Protein AF-A0A1F5QTK7-F1 (afdb_monomer)

Mean predicted aligned error: 5.8 Å

Nearest PDB structures (foldseek):
  9d93-assembly1_Mc  TM=9.012E-01  e=1.729E-07  Mycobacterium phage Bxb1
  9d93-assembly1_Md  TM=8.888E-01  e=2.805E-07  Mycobacterium phage Bxb1
  9d93-assembly1_Me  TM=5.204E-01  e=9.073E-08  Mycobacterium phage Bxb1
  8giu-assembly1_1  TM=5.096E-01  e=1.093E-04  Mycobacterium phage Patience
  9d94-assembly1_Jb  TM=7.382E-01  e=1.054E-02  Mycobacterium phage Bxb1

Structure (mmCIF, N/CA/C/O backbone):
data_AF-A0A1F5QTK7-F1
#
_entry.id   AF-A0A1F5QTK7-F1
#
loop_
_atom_site.group_PDB
_atom_site.id
_atom_site.type_symbol
_atom_site.label_atom_id
_atom_site.label_alt_id
_atom_site.label_comp_id
_atom_site.label_asym_id
_atom_site.label_entity_id
_atom_site.label_seq_id
_atom_site.pdbx_PDB_ins_code
_atom_site.Cartn_x
_atom_site.Cartn_y
_atom_site.Cartn_z
_atom_site.occupancy
_atom_site.B_iso_or_equiv
_atom_site.auth_seq_id
_atom_site.auth_comp_id
_atom_site.auth_asym_id
_atom_site.auth_atom_id
_atom_site.pdbx_PDB_model_num
ATOM 1 N N . MET A 1 1 ? 9.005 -23.765 -19.801 1.00 34.94 1 MET A N 1
ATOM 2 C CA . MET A 1 1 ? 10.044 -23.108 -20.624 1.00 34.94 1 MET A CA 1
ATOM 3 C C . MET A 1 1 ? 9.966 -21.622 -20.309 1.00 34.94 1 MET A C 1
ATOM 5 O O . MET A 1 1 ? 8.859 -21.104 -20.430 1.00 34.94 1 MET A O 1
ATOM 9 N N . PRO A 1 2 ? 11.016 -20.960 -19.795 1.00 43.44 2 PRO A N 1
ATOM 10 C CA . PRO A 1 2 ? 10.921 -19.533 -19.511 1.00 43.44 2 PRO A CA 1
ATOM 11 C C . PRO A 1 2 ? 10.857 -18.780 -20.845 1.00 43.44 2 PRO A C 1
ATOM 13 O O . PRO A 1 2 ? 11.604 -19.086 -21.771 1.00 43.44 2 PRO A O 1
ATOM 16 N N . GLN A 1 3 ? 9.883 -17.880 -20.974 1.00 43.88 3 GLN A N 1
ATOM 17 C CA . GLN A 1 3 ? 9.658 -17.093 -22.184 1.00 43.88 3 GLN A CA 1
ATOM 18 C C . GLN A 1 3 ? 10.834 -16.126 -22.368 1.00 43.88 3 GLN A C 1
ATOM 20 O O . GLN A 1 3 ? 11.061 -15.251 -21.536 1.00 43.88 3 GLN A O 1
ATOM 25 N N . ASN A 1 4 ? 11.596 -16.324 -23.442 1.00 43.09 4 ASN A N 1
ATOM 26 C CA . ASN A 1 4 ? 12.719 -15.483 -23.839 1.00 43.09 4 ASN A CA 1
ATOM 27 C C . ASN A 1 4 ? 12.198 -14.112 -24.310 1.00 43.09 4 ASN A C 1
ATOM 29 O O . ASN A 1 4 ? 11.747 -13.981 -25.444 1.00 43.09 4 ASN A O 1
ATOM 33 N N . TYR A 1 5 ? 12.272 -13.086 -23.462 1.00 50.09 5 TYR A N 1
ATOM 34 C CA . TYR A 1 5 ? 12.031 -11.686 -23.843 1.00 50.09 5 TY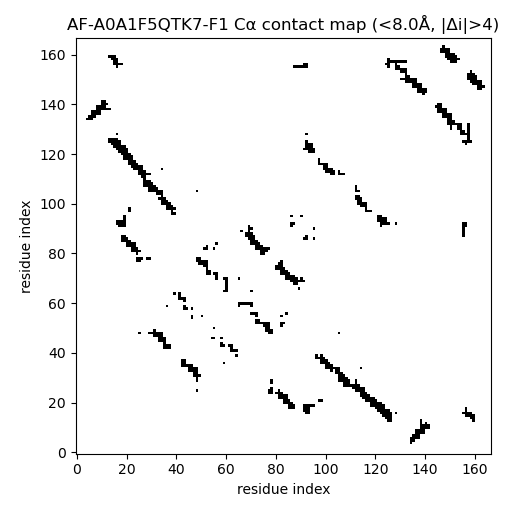R A CA 1
ATOM 35 C C . TYR A 1 5 ? 13.332 -11.053 -24.353 1.00 50.09 5 TYR A C 1
ATOM 37 O O . TYR A 1 5 ? 13.876 -10.149 -23.728 1.00 50.09 5 TYR A O 1
ATOM 45 N N . SER A 1 6 ? 13.884 -11.575 -25.452 1.00 50.19 6 SER A N 1
ATOM 46 C CA . SER A 1 6 ? 15.267 -11.291 -25.869 1.00 50.19 6 SER A CA 1
ATOM 47 C C . SER A 1 6 ? 15.563 -9.838 -26.262 1.00 50.19 6 SER A C 1
ATOM 49 O O . SER A 1 6 ? 16.733 -9.511 -26.396 1.00 50.19 6 SER A O 1
ATOM 51 N N . GLN A 1 7 ? 14.559 -8.969 -26.427 1.00 59.00 7 GLN A N 1
ATOM 52 C CA . GLN A 1 7 ? 14.752 -7.515 -26.470 1.00 59.00 7 GLN A CA 1
ATOM 53 C C . GLN A 1 7 ? 13.393 -6.810 -26.424 1.00 59.00 7 GLN A C 1
ATOM 55 O O . GLN A 1 7 ? 12.576 -6.970 -27.332 1.00 59.00 7 GLN A O 1
ATOM 60 N N . LEU A 1 8 ? 13.128 -6.030 -25.380 1.00 65.81 8 LEU A N 1
ATOM 61 C CA . LEU A 1 8 ? 12.016 -5.075 -25.392 1.00 65.81 8 LEU A CA 1
ATOM 62 C C . LEU A 1 8 ? 12.492 -3.810 -26.130 1.00 65.81 8 LEU A C 1
ATOM 64 O O . LEU A 1 8 ? 13.674 -3.481 -26.044 1.00 65.81 8 LEU A O 1
ATOM 68 N N . VAL A 1 9 ? 11.619 -3.125 -26.879 1.00 73.75 9 VAL A N 1
ATOM 69 C CA . VAL A 1 9 ? 11.970 -1.866 -27.570 1.00 73.75 9 VAL A CA 1
ATOM 70 C C . VAL A 1 9 ? 10.989 -0.765 -27.207 1.00 73.75 9 VAL A C 1
ATOM 72 O O . VAL A 1 9 ? 9.808 -0.879 -27.538 1.00 73.75 9 VAL A O 1
ATOM 75 N N . PHE A 1 10 ? 11.492 0.296 -26.579 1.00 81.69 10 PHE A N 1
ATOM 76 C CA . PHE A 1 10 ? 10.719 1.456 -26.129 1.00 81.69 10 PHE A CA 1
ATOM 77 C C . PHE A 1 10 ? 11.210 2.731 -26.799 1.00 81.69 10 PHE A C 1
ATOM 79 O O . PHE A 1 10 ? 12.385 2.841 -27.139 1.00 81.69 10 PHE A O 1
ATOM 86 N N . ASP A 1 11 ? 10.304 3.679 -26.996 1.00 83.31 11 ASP A N 1
ATOM 87 C CA . ASP A 1 11 ? 10.635 5.011 -27.492 1.00 83.31 11 ASP A CA 1
ATOM 88 C C . ASP A 1 11 ? 10.630 5.975 -26.295 1.00 83.31 11 ASP A C 1
ATOM 90 O O . ASP A 1 11 ? 9.577 6.218 -25.700 1.00 83.31 11 ASP A O 1
ATOM 94 N N . GLY A 1 12 ? 11.814 6.446 -25.891 1.00 85.69 12 GLY A N 1
ATOM 95 C CA . GLY A 1 12 ? 12.032 7.309 -24.724 1.00 85.69 12 GLY A CA 1
ATOM 96 C C . GLY A 1 12 ? 12.726 6.648 -23.524 1.00 85.69 12 GLY A C 1
ATOM 97 O O . GLY A 1 12 ? 13.129 5.490 -23.563 1.00 85.69 12 GLY A O 1
ATOM 98 N N . VAL A 1 13 ? 12.861 7.403 -22.426 1.00 87.81 13 VAL A N 1
ATOM 99 C CA . VAL A 1 13 ? 13.462 6.920 -21.168 1.00 87.81 13 VAL A CA 1
ATOM 100 C C . VAL A 1 13 ? 12.435 6.083 -20.397 1.00 87.81 13 VAL A C 1
ATOM 102 O O . VAL A 1 13 ? 11.320 6.564 -20.163 1.00 87.81 13 VAL A O 1
ATOM 105 N N . PRO A 1 14 ? 12.757 4.843 -19.993 1.00 92.19 14 PRO A N 1
ATOM 106 C CA . PRO A 1 14 ? 11.812 4.005 -19.276 1.00 92.19 14 PRO A CA 1
ATOM 107 C C . PRO A 1 14 ? 11.495 4.545 -17.877 1.00 92.19 14 PRO A C 1
ATOM 109 O O . PRO A 1 14 ? 12.335 5.116 -17.188 1.00 92.19 14 PRO A O 1
ATOM 112 N N . VAL A 1 15 ? 10.258 4.322 -17.440 1.00 94.81 15 VAL A N 1
ATOM 113 C CA . VAL A 1 15 ? 9.763 4.736 -16.126 1.00 94.81 15 VAL A CA 1
ATOM 114 C C . VAL A 1 15 ? 9.901 3.580 -15.141 1.00 94.81 15 VAL A C 1
ATOM 116 O O . VAL A 1 15 ? 9.497 2.452 -15.437 1.00 94.81 15 VAL A O 1
ATOM 119 N N . ASN A 1 16 ? 10.419 3.870 -13.949 1.00 96.31 16 ASN A N 1
ATOM 120 C CA . ASN A 1 16 ? 10.488 2.908 -12.852 1.00 96.31 16 ASN A CA 1
ATOM 121 C C . ASN A 1 16 ? 9.111 2.690 -12.222 1.00 96.31 16 ASN A C 1
ATOM 123 O O . ASN A 1 16 ? 8.332 3.626 -12.040 1.00 96.31 16 ASN A O 1
ATOM 127 N N . GLY A 1 17 ? 8.815 1.443 -11.868 1.00 97.25 17 GLY A N 1
ATOM 128 C CA . GLY A 1 17 ? 7.614 1.112 -11.120 1.00 97.25 17 GLY A CA 1
ATOM 129 C C . GLY A 1 17 ? 7.755 1.476 -9.646 1.00 97.25 17 GLY A C 1
ATOM 130 O O . GLY A 1 17 ? 8.796 1.236 -9.038 1.00 97.25 17 GLY A O 1
ATOM 131 N N . VAL A 1 18 ? 6.683 2.002 -9.061 1.00 98.06 18 VAL A N 1
ATOM 132 C CA . VAL A 1 18 ? 6.622 2.387 -7.644 1.00 98.06 18 VAL A CA 1
ATOM 133 C C . VAL A 1 18 ? 5.418 1.706 -7.010 1.00 98.06 18 VAL A C 1
ATOM 135 O O . VAL A 1 18 ? 4.314 1.781 -7.548 1.00 98.06 18 VAL A O 1
ATOM 138 N N . ASN A 1 19 ? 5.630 1.015 -5.891 1.00 98.31 19 ASN A N 1
ATOM 139 C CA . ASN A 1 19 ? 4.536 0.443 -5.109 1.00 98.31 19 ASN A CA 1
ATOM 140 C C . ASN A 1 19 ? 3.706 1.551 -4.470 1.00 98.31 19 ASN A C 1
ATOM 142 O O . ASN A 1 19 ? 4.257 2.531 -3.970 1.00 98.31 19 ASN A O 1
ATOM 146 N N . GLU A 1 20 ? 2.390 1.368 -4.467 1.00 98.75 20 GLU A N 1
ATOM 147 C CA . GLU A 1 20 ? 1.513 2.287 -3.758 1.00 98.75 20 GLU A CA 1
ATOM 148 C C . GLU A 1 20 ? 1.635 2.087 -2.247 1.00 98.75 20 GLU A C 1
ATOM 150 O O . GLU A 1 20 ? 1.707 0.951 -1.771 1.00 98.75 20 GLU A O 1
ATOM 155 N N . VAL A 1 21 ? 1.613 3.189 -1.499 1.00 98.81 21 VAL A N 1
ATOM 156 C CA . VAL A 1 21 ? 1.506 3.179 -0.040 1.00 98.81 21 VAL A CA 1
ATOM 157 C C . VAL A 1 21 ? 0.278 3.977 0.373 1.00 98.81 21 VAL A C 1
ATOM 159 O O . VAL A 1 21 ? 0.149 5.158 0.035 1.00 98.81 21 VAL A O 1
ATOM 162 N N . GLN A 1 22 ? -0.602 3.334 1.136 1.00 98.88 22 GLN A N 1
ATOM 163 C CA . GLN A 1 22 ? -1.738 3.968 1.793 1.00 98.88 22 GLN A CA 1
ATOM 164 C C . GLN A 1 22 ? -1.563 3.888 3.310 1.00 98.88 22 GLN A C 1
ATOM 166 O O . GLN A 1 22 ? -1.176 2.854 3.846 1.00 98.88 22 GLN A O 1
ATOM 171 N N . ARG A 1 23 ? -1.839 4.985 4.006 1.00 98.81 23 ARG A N 1
ATOM 172 C CA . ARG A 1 23 ? -1.690 5.126 5.451 1.00 98.81 23 ARG A CA 1
ATOM 173 C C . ARG A 1 23 ? -3.036 5.010 6.142 1.00 98.81 23 ARG A C 1
ATOM 175 O O . ARG A 1 23 ? -3.960 5.724 5.765 1.00 98.81 23 ARG A O 1
ATOM 182 N N . VAL A 1 24 ? -3.091 4.174 7.173 1.00 98.75 24 VAL A N 1
ATOM 183 C CA . VAL A 1 24 ? -4.203 4.036 8.117 1.00 98.75 24 VAL A CA 1
ATOM 184 C C . VAL A 1 24 ? -3.881 4.833 9.381 1.00 98.75 24 VAL A C 1
ATOM 186 O O . VAL A 1 24 ? -2.852 4.589 10.021 1.00 98.75 24 VAL A O 1
ATOM 189 N N . THR A 1 25 ? -4.778 5.735 9.764 1.00 98.25 25 THR A N 1
ATOM 190 C CA . THR A 1 25 ? -4.734 6.485 11.026 1.00 98.25 25 THR A CA 1
ATOM 191 C C . THR A 1 25 ? -6.080 6.350 11.733 1.00 98.25 25 THR A C 1
ATOM 193 O O . THR A 1 25 ? -7.111 6.284 11.069 1.00 98.25 25 THR A O 1
ATOM 196 N N . LEU A 1 26 ? -6.070 6.304 13.068 1.00 97.25 26 LEU A N 1
ATOM 197 C CA . LEU A 1 26 ? -7.285 6.449 13.870 1.00 97.25 26 LEU A CA 1
ATOM 198 C C . LEU A 1 26 ? -7.325 7.855 14.469 1.00 97.25 26 LEU A C 1
ATOM 200 O O . LEU A 1 26 ? -6.386 8.250 15.167 1.00 97.25 26 LEU A O 1
ATOM 204 N N . ASP A 1 27 ? -8.406 8.574 14.205 1.00 94.06 27 ASP A N 1
ATOM 205 C CA . ASP A 1 27 ? -8.652 9.928 14.695 1.00 94.06 27 ASP A CA 1
ATOM 206 C C . ASP A 1 27 ? -9.450 9.893 16.012 1.00 94.06 27 ASP A C 1
ATOM 208 O O . ASP A 1 27 ? -9.829 8.827 16.488 1.00 94.06 27 ASP A O 1
ATOM 212 N N . GLY A 1 28 ? -9.631 11.033 16.685 1.00 91.69 28 GLY A N 1
ATOM 213 C CA . GLY A 1 28 ? -10.421 11.113 17.931 1.00 91.69 28 GLY A CA 1
ATOM 214 C C . GLY A 1 28 ? -9.778 10.506 19.193 1.00 91.69 28 GLY A C 1
ATOM 215 O O . GLY A 1 28 ? -10.253 10.743 20.297 1.00 91.69 28 GLY A O 1
ATOM 216 N N . SER A 1 29 ? -8.633 9.822 19.074 1.00 90.75 29 SER A N 1
ATOM 217 C CA . SER A 1 29 ? -7.932 9.132 20.180 1.00 90.75 29 SER A CA 1
ATOM 218 C C . SER A 1 29 ? -8.770 8.033 20.859 1.00 90.75 29 SER A C 1
ATOM 220 O O . SER A 1 29 ? -9.009 8.098 22.072 1.00 90.75 29 SER A O 1
ATOM 222 N N . PRO A 1 30 ? -9.181 6.986 20.116 1.00 95.75 30 PRO A N 1
ATOM 223 C CA . PRO A 1 30 ? -9.950 5.888 20.679 1.00 95.75 30 PRO A CA 1
ATOM 224 C C . PRO A 1 30 ? -9.189 5.215 21.822 1.00 95.75 30 PRO A C 1
ATOM 226 O O . PRO A 1 30 ? -7.973 5.007 21.771 1.00 95.75 30 PRO A O 1
ATOM 229 N N . THR A 1 31 ? -9.930 4.842 22.860 1.00 96.19 31 THR A N 1
ATOM 230 C CA . THR A 1 31 ? -9.426 4.104 24.027 1.00 96.19 31 THR A CA 1
ATOM 231 C C . THR A 1 31 ? -9.955 2.671 24.076 1.00 96.19 31 THR A C 1
ATOM 233 O O . THR A 1 31 ? -9.546 1.894 24.940 1.00 96.19 31 THR A O 1
ATOM 236 N N . GLY A 1 32 ? -10.831 2.307 23.138 1.00 96.69 32 GLY A N 1
ATOM 237 C CA . GLY A 1 32 ? -11.426 0.987 23.016 1.00 96.69 32 GLY A CA 1
ATOM 238 C C . GLY A 1 32 ? -12.122 0.782 21.672 1.00 96.69 32 GLY A C 1
ATOM 239 O O . GLY A 1 32 ? -12.086 1.638 20.787 1.00 96.69 32 GLY A O 1
ATOM 240 N N . GLY A 1 33 ? -12.776 -0.370 21.543 1.00 97.44 33 GLY A N 1
ATOM 241 C CA . GLY A 1 33 ? -13.550 -0.714 20.357 1.00 97.44 33 GLY A CA 1
ATOM 242 C C . GLY A 1 33 ? -12.723 -1.306 19.218 1.00 97.44 33 GLY A C 1
ATOM 243 O O . GLY A 1 33 ? -11.568 -1.726 19.383 1.00 97.44 33 GLY A O 1
ATOM 244 N N . THR A 1 34 ? -13.364 -1.387 18.058 1.00 98.56 34 THR A N 1
ATOM 245 C CA . THR A 1 34 ? -12.806 -1.985 16.843 1.00 98.56 34 THR A CA 1
ATOM 246 C C . THR A 1 34 ? -13.184 -1.171 15.617 1.00 98.56 34 THR A C 1
ATOM 248 O O . THR A 1 34 ? -14.198 -0.484 15.633 1.00 98.56 34 THR A O 1
ATOM 251 N N . PHE A 1 35 ? -12.423 -1.330 14.544 1.00 98.75 35 PHE A N 1
ATOM 252 C CA . PHE A 1 35 ? -12.729 -0.789 13.224 1.00 98.75 35 PHE A CA 1
ATOM 253 C C . PHE A 1 35 ? -12.607 -1.880 12.156 1.00 98.75 35 PHE A C 1
ATOM 255 O O . PHE A 1 35 ? -12.031 -2.943 12.414 1.00 98.75 35 PHE A O 1
ATOM 262 N N . THR A 1 36 ? -13.120 -1.626 10.958 1.00 98.81 36 THR A N 1
ATOM 263 C CA . THR A 1 36 ? -12.866 -2.461 9.773 1.00 98.81 36 THR A CA 1
ATOM 264 C C . THR A 1 36 ? -12.180 -1.646 8.682 1.00 98.81 36 THR A C 1
ATOM 266 O O . THR A 1 36 ? -12.231 -0.414 8.672 1.00 98.81 36 THR A O 1
ATOM 269 N N . LEU A 1 37 ? -11.500 -2.339 7.768 1.00 98.81 37 LEU A N 1
ATOM 270 C CA . LEU A 1 37 ? -10.987 -1.769 6.526 1.00 98.81 37 LEU A CA 1
ATOM 271 C C . LEU A 1 37 ? -11.684 -2.440 5.349 1.00 98.81 37 LEU A C 1
ATOM 273 O O . LEU A 1 37 ? -11.846 -3.658 5.329 1.00 98.81 37 LEU A O 1
ATOM 277 N N . THR A 1 38 ? -12.043 -1.656 4.339 1.00 98.75 38 THR A N 1
ATOM 278 C CA . THR A 1 38 ? -12.560 -2.162 3.069 1.00 98.75 38 THR A CA 1
ATOM 279 C C . THR A 1 38 ? -11.568 -1.871 1.952 1.00 98.75 38 THR A C 1
ATOM 281 O O . THR A 1 38 ? -11.180 -0.724 1.730 1.00 98.75 38 THR A O 1
ATOM 284 N N . TYR A 1 39 ? -11.187 -2.910 1.209 1.00 98.69 39 TYR A N 1
ATOM 285 C CA . TYR A 1 39 ? -10.342 -2.813 0.022 1.00 98.69 39 TYR A CA 1
ATOM 286 C C . TYR A 1 39 ? -11.011 -3.495 -1.173 1.00 98.69 39 TYR A C 1
ATOM 288 O O . TYR A 1 39 ? -11.355 -4.677 -1.125 1.00 98.69 39 TYR A O 1
ATOM 296 N N . ALA A 1 40 ? -11.200 -2.737 -2.258 1.00 97.25 40 ALA A N 1
ATOM 297 C CA . ALA A 1 40 ? -11.778 -3.212 -3.520 1.00 97.25 40 ALA A CA 1
ATOM 298 C C . ALA A 1 40 ? -13.060 -4.063 -3.339 1.00 97.25 40 ALA A C 1
ATOM 300 O O . ALA A 1 40 ? -13.244 -5.094 -3.985 1.00 97.25 40 ALA A O 1
ATOM 301 N N . GLY A 1 41 ? -13.948 -3.617 -2.439 1.00 97.31 41 GLY A N 1
ATOM 302 C CA . GLY A 1 41 ? -15.243 -4.248 -2.167 1.00 97.31 41 GLY A CA 1
ATOM 303 C C . GLY A 1 41 ? -15.204 -5.465 -1.236 1.00 97.31 41 GLY A C 1
ATOM 304 O O . GLY A 1 41 ? -16.209 -6.166 -1.136 1.00 97.31 41 GLY A O 1
ATOM 305 N N . GLN A 1 42 ? -14.075 -5.748 -0.582 1.00 98.44 42 GLN A N 1
ATOM 306 C CA . GLN A 1 42 ? -13.960 -6.753 0.477 1.00 98.44 42 GLN A CA 1
ATOM 307 C C . GLN A 1 42 ? -13.626 -6.071 1.800 1.00 98.44 42 GLN A C 1
ATOM 309 O O . GLN A 1 42 ? -12.746 -5.213 1.842 1.00 98.44 42 GLN A O 1
ATOM 314 N N . GLU A 1 43 ? -14.323 -6.463 2.860 1.00 98.50 43 GLU A N 1
ATOM 315 C CA . GLU A 1 43 ? -14.164 -5.908 4.202 1.00 98.50 43 GLU A CA 1
ATOM 316 C C . GLU A 1 43 ? -13.422 -6.890 5.111 1.00 98.50 43 GLU A C 1
ATOM 318 O O . GLU A 1 43 ? -13.630 -8.106 5.041 1.00 98.50 43 GLU A O 1
ATOM 323 N N . THR A 1 44 ? -12.530 -6.370 5.953 1.00 98.75 44 THR A N 1
ATOM 324 C CA . THR A 1 44 ? -11.817 -7.176 6.944 1.00 98.75 44 THR A CA 1
ATOM 325 C C . THR A 1 44 ? -12.750 -7.615 8.069 1.00 98.75 44 THR A C 1
ATOM 327 O O . THR A 1 44 ? -13.784 -7.010 8.326 1.00 98.75 44 THR A O 1
ATOM 330 N N . GLY A 1 45 ? -12.330 -8.612 8.850 1.00 98.44 45 GLY A N 1
ATOM 331 C CA . GLY A 1 45 ? -12.883 -8.762 10.198 1.00 98.44 45 GLY A CA 1
ATOM 332 C C . GLY A 1 45 ? -12.555 -7.551 11.084 1.00 98.44 45 GLY A C 1
ATOM 333 O O . GLY A 1 45 ? -11.745 -6.695 10.716 1.00 98.44 45 GLY A O 1
ATOM 334 N N . ASN A 1 46 ? -13.149 -7.507 12.276 1.00 98.62 46 ASN A N 1
ATOM 335 C CA . ASN A 1 46 ? -12.898 -6.449 13.253 1.00 98.62 46 ASN A CA 1
ATOM 336 C C . ASN A 1 46 ? -11.415 -6.389 13.652 1.00 98.62 46 ASN A C 1
ATOM 338 O O . ASN A 1 46 ? -10.829 -7.384 14.086 1.00 98.62 46 ASN A O 1
ATOM 342 N N . ILE A 1 47 ? -10.837 -5.195 13.575 1.00 98.81 47 ILE A N 1
ATOM 343 C CA . ILE A 1 47 ? -9.472 -4.878 13.986 1.00 98.81 47 ILE A CA 1
ATOM 344 C C . ILE A 1 47 ? -9.547 -4.061 15.276 1.00 98.81 47 ILE A C 1
ATOM 346 O O . ILE A 1 47 ? -10.281 -3.080 15.359 1.00 98.81 47 ILE A O 1
ATOM 350 N N . ALA A 1 48 ? -8.808 -4.464 16.310 1.00 98.62 48 ALA A N 1
ATOM 351 C CA . ALA A 1 48 ? -8.776 -3.728 17.574 1.00 98.62 48 ALA A CA 1
ATOM 352 C C . ALA A 1 48 ? -8.194 -2.316 17.392 1.00 98.62 48 ALA A C 1
ATOM 354 O O . ALA A 1 48 ? -7.226 -2.140 16.652 1.00 98.62 48 ALA A O 1
ATOM 355 N N . TYR A 1 49 ? -8.721 -1.330 18.126 1.00 98.31 49 TYR A N 1
ATOM 356 C CA . TYR A 1 49 ? -8.243 0.063 18.078 1.00 98.31 49 TYR A CA 1
ATOM 357 C C . TYR A 1 49 ? -6.726 0.211 18.332 1.00 98.31 49 TYR A C 1
ATOM 359 O O . TYR A 1 49 ? -6.100 1.150 17.851 1.00 98.31 49 TYR A O 1
ATOM 367 N N . ASN A 1 50 ? -6.125 -0.724 19.080 1.00 98.00 50 ASN A N 1
ATOM 368 C CA . ASN A 1 50 ? -4.702 -0.740 19.419 1.00 98.00 50 ASN A CA 1
ATOM 369 C C . ASN A 1 50 ? -3.872 -1.756 18.614 1.00 98.00 50 ASN A C 1
ATOM 371 O O . ASN A 1 50 ? -2.795 -2.178 19.051 1.00 98.00 50 ASN A O 1
ATOM 375 N N . ALA A 1 51 ? -4.385 -2.193 17.462 1.00 98.62 51 ALA A N 1
ATOM 376 C CA . ALA A 1 51 ? -3.729 -3.172 16.609 1.00 98.62 51 ALA A CA 1
ATOM 377 C C . ALA A 1 51 ? -2.326 -2.719 16.174 1.00 98.62 51 ALA A C 1
ATOM 379 O O . ALA A 1 51 ? -2.080 -1.551 15.868 1.00 98.62 51 ALA A O 1
ATOM 380 N N . THR A 1 52 ? -1.400 -3.679 16.114 1.00 98.62 52 THR A N 1
ATOM 381 C CA . THR A 1 52 ? -0.079 -3.477 15.506 1.00 98.62 52 THR A CA 1
ATOM 382 C C . THR A 1 52 ? -0.190 -3.507 13.982 1.00 98.62 52 THR A C 1
ATOM 384 O O . THR A 1 52 ? -1.108 -4.122 13.434 1.00 98.62 52 THR A O 1
ATOM 387 N N . ALA A 1 53 ? 0.803 -2.953 13.280 1.00 98.62 53 ALA A N 1
ATOM 388 C CA . ALA A 1 53 ? 0.912 -3.092 11.826 1.00 98.62 53 ALA A CA 1
ATOM 389 C C . ALA A 1 53 ? 0.808 -4.560 11.349 1.00 98.62 53 ALA A C 1
ATOM 391 O O . ALA A 1 53 ? 0.184 -4.835 10.329 1.00 98.62 53 ALA A O 1
ATOM 392 N N . ALA A 1 54 ? 1.346 -5.524 12.108 1.00 98.56 54 ALA A N 1
ATOM 393 C CA . ALA A 1 54 ? 1.252 -6.946 11.770 1.00 98.56 54 ALA A CA 1
ATOM 394 C C . ALA A 1 54 ? -0.184 -7.494 11.858 1.00 98.56 54 ALA A C 1
ATOM 396 O O . ALA A 1 54 ? -0.575 -8.324 11.039 1.00 98.56 54 ALA A O 1
ATOM 397 N N . VAL A 1 55 ? -0.980 -7.020 12.824 1.00 98.75 55 VAL A N 1
ATOM 398 C CA . VAL A 1 55 ? -2.400 -7.390 12.944 1.00 98.75 55 VAL A CA 1
ATOM 399 C C . VAL A 1 55 ? -3.204 -6.799 11.786 1.00 98.75 55 VAL A C 1
ATOM 401 O O . VAL A 1 55 ? -3.997 -7.515 11.180 1.00 98.75 55 VAL A O 1
ATOM 404 N N . VAL A 1 56 ? -2.951 -5.536 11.423 1.00 98.75 56 VAL A N 1
ATOM 405 C CA . VAL A 1 56 ? -3.575 -4.901 10.247 1.00 98.75 56 VAL A CA 1
ATOM 406 C C . VAL A 1 56 ? -3.213 -5.658 8.965 1.00 98.75 56 VAL A C 1
ATOM 408 O O . VAL A 1 56 ? -4.092 -5.964 8.161 1.00 98.75 56 VAL A O 1
ATOM 411 N N . GLN A 1 57 ? -1.945 -6.049 8.800 1.00 98.75 57 GLN A N 1
ATOM 412 C CA . GLN A 1 57 ? -1.506 -6.850 7.656 1.00 98.75 57 GLN A CA 1
ATOM 413 C C . GLN A 1 57 ? -2.249 -8.183 7.570 1.00 98.75 57 GLN A C 1
ATOM 415 O O . GLN A 1 57 ? -2.716 -8.550 6.496 1.00 98.75 57 GLN A O 1
ATOM 420 N N . ALA A 1 58 ? -2.353 -8.906 8.687 1.00 98.56 58 ALA A N 1
ATOM 421 C CA . ALA A 1 58 ? -3.045 -10.188 8.726 1.00 98.56 58 ALA A CA 1
ATOM 422 C C . ALA A 1 58 ? -4.535 -10.041 8.381 1.00 98.56 58 ALA A C 1
ATOM 424 O O . ALA A 1 58 ? -5.076 -10.879 7.665 1.00 98.56 58 ALA A O 1
ATOM 425 N N . ALA A 1 59 ? -5.181 -8.963 8.837 1.00 98.62 59 ALA A N 1
ATOM 426 C CA . ALA A 1 59 ? -6.571 -8.670 8.504 1.00 98.62 59 ALA A CA 1
ATOM 427 C C . ALA A 1 59 ? -6.761 -8.401 7.001 1.00 98.62 59 ALA A C 1
ATOM 429 O O . ALA A 1 59 ? -7.664 -8.969 6.392 1.00 98.62 59 ALA A O 1
ATOM 430 N N . LEU A 1 60 ? -5.882 -7.603 6.384 1.00 98.69 60 LEU A N 1
ATOM 431 C CA . LEU A 1 60 ? -5.927 -7.323 4.943 1.00 98.69 60 LEU A CA 1
ATOM 432 C C . LEU A 1 60 ? -5.614 -8.562 4.091 1.00 98.69 60 LEU A C 1
ATOM 434 O O . LEU A 1 60 ? -6.256 -8.780 3.071 1.00 98.69 60 LEU A O 1
ATOM 438 N N . GLN A 1 61 ? -4.671 -9.407 4.516 1.00 98.44 61 GLN A N 1
ATOM 439 C CA . GLN A 1 61 ? -4.342 -10.666 3.829 1.00 98.44 61 GLN A CA 1
ATOM 440 C C . GLN A 1 61 ? -5.424 -11.748 3.979 1.00 98.44 61 GLN A C 1
ATOM 442 O O . GLN A 1 61 ? -5.364 -12.765 3.294 1.00 98.44 61 GLN A O 1
ATOM 447 N N . ALA A 1 62 ? -6.400 -11.556 4.871 1.00 98.19 62 ALA A N 1
ATOM 448 C CA . ALA A 1 62 ? -7.550 -12.446 5.001 1.00 98.19 62 ALA A CA 1
ATOM 449 C C . ALA A 1 62 ? -8.676 -12.122 4.001 1.00 98.19 62 ALA A C 1
ATOM 451 O O . ALA A 1 62 ? -9.625 -12.901 3.884 1.00 98.19 62 ALA A O 1
ATOM 452 N N . LEU A 1 63 ? -8.594 -10.994 3.285 1.00 98.38 63 LEU A N 1
ATOM 453 C CA . LEU A 1 63 ? -9.553 -10.647 2.240 1.00 98.38 63 LEU A CA 1
ATOM 454 C C . LEU A 1 63 ? -9.413 -11.592 1.043 1.00 98.38 63 LEU A C 1
ATOM 456 O O . LEU A 1 63 ? -8.313 -11.955 0.638 1.00 98.38 63 LEU A O 1
ATOM 460 N N . SER A 1 64 ? -10.536 -11.944 0.416 1.00 97.62 64 SER A N 1
ATOM 461 C CA . SER A 1 64 ? -10.548 -12.889 -0.713 1.00 97.62 64 SER A CA 1
ATOM 462 C C . SER A 1 64 ? -9.841 -12.376 -1.977 1.00 97.62 64 SER A C 1
ATOM 464 O O . SER A 1 64 ? -9.521 -13.161 -2.868 1.00 97.62 64 SER A O 1
ATOM 466 N N . ASN A 1 65 ? -9.605 -11.066 -2.058 1.00 96.50 65 ASN A N 1
ATOM 467 C CA . ASN A 1 65 ? -8.977 -10.367 -3.178 1.00 96.50 65 ASN A CA 1
ATOM 468 C C . ASN A 1 65 ? -7.520 -9.945 -2.903 1.00 96.50 65 ASN A C 1
ATOM 470 O O . ASN A 1 65 ? -6.953 -9.212 -3.712 1.00 96.50 65 ASN A O 1
ATOM 474 N N . VAL A 1 66 ? -6.922 -10.385 -1.791 1.00 97.94 66 VAL A N 1
ATOM 475 C CA . VAL A 1 66 ? -5.528 -10.095 -1.426 1.00 97.94 66 VAL A CA 1
ATOM 476 C C . VAL A 1 66 ? -4.791 -11.414 -1.219 1.00 97.94 66 VAL A C 1
ATOM 478 O O . VAL A 1 66 ? -5.133 -12.186 -0.326 1.00 97.94 66 VAL A O 1
ATOM 481 N N . GLU A 1 67 ? -3.762 -11.692 -2.023 1.00 96.81 67 GLU A N 1
ATOM 482 C CA . GLU A 1 67 ? -2.955 -12.896 -1.820 1.00 96.81 67 GLU A CA 1
ATOM 483 C C . GLU A 1 67 ? -1.916 -12.691 -0.700 1.00 96.81 67 GLU A C 1
ATOM 485 O O . GLU A 1 67 ? -1.483 -11.562 -0.426 1.00 96.81 67 GLU A O 1
ATOM 490 N N . PRO A 1 68 ? -1.453 -13.774 -0.044 1.00 94.81 68 PRO A N 1
ATOM 491 C CA . PRO A 1 68 ? -0.362 -13.689 0.915 1.00 94.81 68 PRO A CA 1
ATOM 492 C C . PRO A 1 68 ? 0.858 -12.966 0.335 1.00 94.81 68 PRO A C 1
ATOM 494 O O . PRO A 1 68 ? 1.460 -13.390 -0.651 1.00 94.81 68 PRO A O 1
ATOM 497 N N . GLY A 1 69 ? 1.242 -11.869 0.987 1.00 95.81 69 GLY A N 1
ATOM 498 C CA . GLY A 1 69 ? 2.363 -11.034 0.577 1.00 95.81 69 GLY A CA 1
ATOM 499 C C . GLY A 1 69 ? 2.023 -9.910 -0.401 1.00 95.81 69 GLY A C 1
ATOM 500 O O . GLY A 1 69 ? 2.916 -9.109 -0.653 1.00 95.81 69 GLY A O 1
ATOM 501 N N . ASP A 1 70 ? 0.799 -9.781 -0.921 1.00 97.81 70 ASP A N 1
ATOM 502 C CA . ASP A 1 70 ? 0.404 -8.642 -1.774 1.00 97.81 70 ASP A CA 1
ATOM 503 C C . ASP A 1 70 ? 0.347 -7.309 -1.024 1.00 97.81 70 ASP A C 1
ATOM 505 O O . ASP A 1 70 ? 0.453 -6.240 -1.624 1.00 97.81 70 ASP A O 1
ATOM 509 N N . VAL A 1 71 ? 0.249 -7.367 0.300 1.00 98.50 71 VAL A N 1
ATOM 510 C CA . VAL A 1 71 ? 0.365 -6.208 1.180 1.00 98.50 71 VAL A CA 1
ATOM 511 C C . VAL A 1 71 ? 1.443 -6.442 2.229 1.00 98.50 71 VAL A C 1
ATOM 513 O O . VAL A 1 71 ? 1.564 -7.544 2.779 1.00 98.50 71 VAL A O 1
ATOM 516 N N . ALA A 1 72 ? 2.202 -5.390 2.516 1.00 98.50 72 ALA A N 1
ATOM 517 C CA . ALA A 1 72 ? 3.130 -5.315 3.637 1.00 98.50 72 ALA A CA 1
ATOM 518 C C . ALA A 1 72 ? 2.804 -4.080 4.481 1.00 98.50 72 ALA A C 1
ATOM 520 O O . ALA A 1 72 ? 2.731 -2.976 3.946 1.00 98.50 72 ALA A O 1
ATOM 521 N N . CYS A 1 73 ? 2.603 -4.258 5.786 1.00 98.56 73 CYS A N 1
ATOM 522 C CA . CYS A 1 73 ? 2.321 -3.149 6.696 1.00 98.56 73 CYS A CA 1
ATOM 523 C C . CYS A 1 73 ? 3.546 -2.805 7.544 1.00 98.56 73 CYS A C 1
ATOM 525 O O . CYS A 1 73 ? 4.228 -3.686 8.068 1.00 98.56 73 CYS A O 1
ATOM 527 N N . SER A 1 74 ? 3.794 -1.512 7.716 1.00 98.50 74 SER A N 1
ATOM 528 C CA . SER A 1 74 ? 4.861 -0.960 8.556 1.00 98.50 74 SER A CA 1
ATOM 529 C C . SER A 1 74 ? 4.328 0.181 9.429 1.00 98.50 74 SER A C 1
ATOM 531 O O . SER A 1 74 ? 3.145 0.507 9.361 1.00 98.50 74 SER A O 1
ATOM 533 N N . GLY A 1 75 ? 5.176 0.765 10.278 1.00 97.06 75 GLY A N 1
ATOM 534 C CA . GLY A 1 75 ? 4.770 1.760 11.275 1.00 97.06 75 GLY A CA 1
ATOM 535 C C . GLY A 1 75 ? 4.752 1.168 12.683 1.00 97.06 75 GLY A C 1
ATOM 536 O O . GLY A 1 75 ? 5.621 0.362 13.026 1.00 97.06 75 GLY A O 1
ATOM 537 N N . GLY A 1 76 ? 3.787 1.577 13.505 1.00 93.56 76 GLY A N 1
ATOM 538 C CA . GLY A 1 76 ? 3.667 1.137 14.898 1.00 93.56 76 GLY A CA 1
ATOM 539 C C . GLY A 1 76 ? 2.263 0.654 15.252 1.00 93.56 76 GLY A C 1
ATOM 540 O O . GLY A 1 76 ? 1.500 0.237 14.383 1.00 93.56 76 GLY A O 1
ATOM 541 N N . SER A 1 77 ? 1.947 0.649 16.547 1.00 97.12 77 SER A N 1
ATOM 542 C CA . SER A 1 77 ? 0.600 0.322 17.019 1.00 97.12 77 SER A CA 1
ATOM 543 C C . SER A 1 77 ? -0.313 1.536 16.939 1.00 97.12 77 SER A C 1
ATOM 545 O O . SER A 1 77 ? 0.072 2.641 17.336 1.00 97.12 77 SER A O 1
ATOM 547 N N . LEU A 1 78 ? -1.545 1.306 16.500 1.00 97.69 78 LEU A N 1
ATOM 548 C CA . LEU A 1 78 ? -2.602 2.306 16.556 1.00 97.69 78 LEU A CA 1
ATOM 549 C C . LEU A 1 78 ? -3.023 2.576 18.017 1.00 97.69 78 LEU A C 1
ATOM 551 O O . LEU A 1 78 ? -2.721 1.778 18.910 1.00 97.69 78 LEU A O 1
ATOM 555 N N . PRO A 1 79 ? -3.651 3.727 18.304 1.00 96.25 79 PRO A N 1
ATOM 556 C CA . PRO A 1 79 ? -3.712 4.919 17.453 1.00 96.25 79 PRO A CA 1
ATOM 557 C C . PRO A 1 79 ? -2.385 5.715 17.440 1.00 96.25 79 PRO A C 1
ATOM 559 O O . PRO A 1 79 ? -2.250 6.677 16.694 1.00 96.25 79 PRO A O 1
A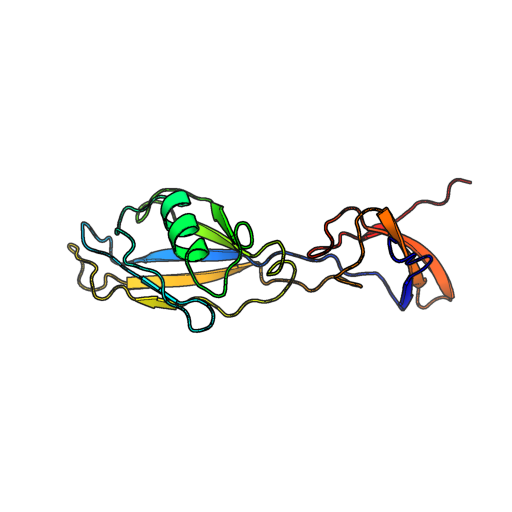TOM 562 N N . ALA A 1 80 ? -1.393 5.337 18.258 1.00 96.00 80 ALA A N 1
ATOM 563 C CA . ALA A 1 80 ? -0.199 6.149 18.526 1.00 96.00 80 ALA A CA 1
ATOM 564 C C . ALA A 1 80 ? 0.738 6.335 17.321 1.00 96.00 80 ALA A C 1
ATOM 566 O O . ALA A 1 80 ? 1.439 7.341 17.225 1.00 96.00 80 ALA A O 1
ATOM 567 N N . THR A 1 81 ? 0.816 5.356 16.423 1.00 97.38 81 THR A N 1
ATOM 568 C CA . THR A 1 81 ? 1.611 5.449 15.196 1.00 97.38 81 THR A CA 1
ATOM 569 C C . THR A 1 81 ? 0.783 4.927 14.028 1.00 97.38 81 THR A C 1
ATOM 571 O O . THR A 1 81 ? 0.281 3.806 14.126 1.00 97.38 81 THR A O 1
ATOM 574 N N . PRO A 1 82 ? 0.657 5.694 12.929 1.00 98.19 82 PRO A N 1
ATOM 575 C CA . PRO A 1 82 ? -0.046 5.234 11.741 1.00 98.19 82 PRO A CA 1
ATOM 576 C C . PRO A 1 82 ? 0.548 3.942 11.184 1.00 98.19 82 PRO A C 1
ATOM 578 O O . PRO A 1 82 ? 1.736 3.649 11.368 1.00 98.19 82 PRO A O 1
ATOM 581 N N . VAL A 1 83 ? -0.282 3.197 10.462 1.00 98.81 83 VAL A N 1
ATOM 582 C CA . VAL A 1 83 ? 0.138 1.990 9.752 1.00 98.81 83 VAL A CA 1
ATOM 583 C C . VAL A 1 83 ? 0.219 2.298 8.265 1.00 98.81 83 VAL A C 1
ATOM 585 O O . VAL A 1 83 ? -0.781 2.646 7.643 1.00 98.81 83 VAL A O 1
ATOM 588 N N . ASP A 1 84 ? 1.407 2.145 7.690 1.00 98.81 84 ASP A N 1
ATOM 589 C CA . ASP A 1 84 ? 1.634 2.302 6.254 1.00 98.81 84 ASP A CA 1
ATOM 590 C C . ASP A 1 84 ? 1.492 0.943 5.567 1.00 98.81 84 ASP A C 1
ATOM 592 O O . ASP A 1 84 ? 2.295 0.034 5.792 1.00 98.81 84 ASP A O 1
ATOM 596 N N . VAL A 1 85 ? 0.469 0.816 4.725 1.00 98.81 85 VAL A N 1
ATOM 597 C CA . VAL A 1 85 ? 0.137 -0.360 3.918 1.00 98.81 85 VAL A CA 1
ATOM 598 C C . VAL A 1 85 ? 0.744 -0.191 2.531 1.00 98.81 85 VAL A C 1
ATOM 600 O O . VAL A 1 85 ? 0.286 0.620 1.729 1.00 98.81 85 VAL A O 1
ATOM 603 N N . THR A 1 86 ? 1.785 -0.964 2.244 1.00 98.69 86 THR A N 1
ATOM 604 C CA . THR A 1 86 ? 2.427 -1.019 0.928 1.00 98.69 86 THR A CA 1
ATOM 605 C C . THR A 1 86 ? 1.789 -2.117 0.089 1.00 98.69 86 THR A C 1
ATOM 607 O O . THR A 1 86 ? 1.866 -3.294 0.447 1.00 98.69 86 THR A O 1
ATOM 610 N N . PHE A 1 87 ? 1.209 -1.743 -1.049 1.00 98.62 87 PHE A N 1
ATOM 611 C CA . PHE A 1 87 ? 0.718 -2.675 -2.058 1.00 98.62 87 PHE A CA 1
ATOM 612 C C . PHE A 1 87 ? 1.878 -3.124 -2.934 1.00 98.62 87 PHE A C 1
ATOM 614 O O . PHE A 1 87 ? 2.528 -2.326 -3.608 1.00 98.62 87 PHE A O 1
ATOM 621 N N . GLN A 1 88 ? 2.150 -4.418 -2.916 1.00 97.69 88 GLN A N 1
ATOM 622 C CA . GLN A 1 88 ? 3.297 -5.031 -3.559 1.00 97.69 88 GLN A CA 1
ATOM 623 C C . GLN A 1 88 ? 2.868 -6.301 -4.292 1.00 97.69 88 GLN A C 1
ATOM 625 O O . GLN A 1 88 ? 1.693 -6.639 -4.386 1.00 97.69 88 GLN A O 1
ATOM 630 N N . ASN A 1 89 ? 3.839 -6.996 -4.873 1.00 95.81 89 ASN A N 1
ATOM 631 C CA . ASN A 1 89 ? 3.595 -8.229 -5.609 1.00 95.81 89 ASN A CA 1
ATOM 632 C C . ASN A 1 89 ? 2.521 -8.095 -6.695 1.00 95.81 89 ASN A C 1
ATOM 634 O O . ASN A 1 89 ? 2.731 -7.303 -7.615 1.00 95.81 89 ASN A O 1
ATOM 638 N N . ASN A 1 90 ? 1.417 -8.840 -6.648 1.00 95.06 90 ASN A N 1
ATOM 639 C CA . ASN A 1 90 ? 0.421 -8.782 -7.718 1.00 95.06 90 ASN A CA 1
ATOM 640 C C . ASN A 1 90 ? -0.251 -7.402 -7.786 1.00 95.06 90 ASN A C 1
ATOM 642 O O . ASN A 1 90 ? -0.570 -6.930 -8.884 1.00 95.06 90 ASN A O 1
ATOM 646 N N . LEU A 1 91 ? -0.344 -6.719 -6.642 1.00 97.19 91 LEU A N 1
ATOM 647 C CA . LEU A 1 91 ? -0.859 -5.357 -6.489 1.00 97.19 91 LEU A CA 1
ATOM 648 C C . LEU A 1 91 ? 0.229 -4.275 -6.652 1.00 97.19 91 LEU A C 1
ATOM 650 O O . LEU A 1 91 ? -0.069 -3.084 -6.697 1.00 97.19 91 LEU A O 1
ATOM 654 N N . GLY A 1 92 ? 1.499 -4.662 -6.786 1.00 97.19 92 GLY A N 1
ATOM 655 C CA . GLY A 1 92 ? 2.622 -3.725 -6.853 1.00 97.19 92 GLY A CA 1
ATOM 656 C C . GLY A 1 92 ? 2.719 -2.956 -8.171 1.00 97.19 92 GLY A C 1
ATOM 657 O O . GLY A 1 92 ? 2.323 -3.460 -9.227 1.00 97.19 92 GLY A O 1
ATOM 658 N N . GLY A 1 93 ? 3.292 -1.752 -8.129 1.00 96.44 93 GLY A N 1
ATOM 659 C CA . GLY A 1 93 ? 3.515 -0.918 -9.318 1.00 96.44 93 GLY A CA 1
ATOM 660 C C . GLY A 1 93 ? 2.235 -0.478 -10.028 1.00 96.44 93 GLY A C 1
ATOM 661 O O . GLY A 1 93 ? 2.213 -0.390 -11.254 1.00 96.44 93 GLY A O 1
ATOM 662 N N . LEU A 1 94 ? 1.140 -0.300 -9.294 1.00 97.31 94 LEU A N 1
ATOM 663 C CA . LEU A 1 94 ? -0.158 0.112 -9.819 1.00 97.31 94 LEU A CA 1
ATOM 664 C C . LEU A 1 94 ? -0.801 1.081 -8.833 1.00 97.31 94 LEU A C 1
ATOM 666 O O . LEU A 1 94 ? -0.675 0.884 -7.628 1.00 97.31 94 LEU A O 1
ATOM 670 N N . ASN A 1 95 ? -1.514 2.079 -9.354 1.00 97.25 95 ASN A N 1
ATOM 671 C CA . ASN A 1 95 ? -2.396 2.897 -8.532 1.00 97.25 95 ASN A CA 1
ATOM 672 C C . ASN A 1 95 ? -3.550 2.025 -8.031 1.00 97.25 95 ASN A C 1
ATOM 674 O O . ASN A 1 95 ? -4.287 1.464 -8.851 1.00 97.25 95 ASN A O 1
ATOM 678 N N . GLN A 1 96 ? -3.693 1.903 -6.716 1.00 98.25 96 GLN A N 1
ATOM 679 C CA . GLN A 1 96 ? -4.715 1.059 -6.111 1.00 98.25 96 GLN A CA 1
ATOM 680 C C . GLN A 1 96 ? -5.967 1.867 -5.789 1.00 98.25 96 GLN A C 1
ATOM 682 O O . GLN A 1 96 ? -5.963 3.096 -5.715 1.00 98.25 96 GLN A O 1
ATOM 687 N N . THR A 1 97 ? -7.091 1.170 -5.641 1.00 97.50 97 THR A N 1
ATOM 688 C CA . THR A 1 97 ? -8.275 1.799 -5.058 1.00 97.50 97 THR A CA 1
ATOM 689 C C . THR A 1 97 ? -7.953 2.174 -3.617 1.00 97.50 97 THR A C 1
ATOM 691 O O . THR A 1 97 ? -7.417 1.354 -2.868 1.00 97.50 97 THR A O 1
ATOM 694 N N . GLN A 1 98 ? -8.274 3.409 -3.235 1.00 98.44 98 GLN A N 1
ATOM 695 C CA . GLN A 1 98 ? -8.114 3.856 -1.859 1.00 98.44 98 GLN A CA 1
ATOM 696 C C . GLN A 1 98 ? -8.996 3.005 -0.945 1.00 98.44 98 GLN A C 1
ATOM 698 O O . GLN A 1 98 ? -10.184 2.827 -1.221 1.00 98.44 98 GLN A O 1
ATOM 703 N N . MET A 1 99 ? -8.406 2.451 0.112 1.00 98.69 99 MET A N 1
ATOM 704 C CA . MET A 1 99 ? -9.177 1.766 1.142 1.00 98.69 99 MET A CA 1
ATOM 705 C C . MET A 1 99 ? -10.089 2.767 1.850 1.00 98.69 99 MET A C 1
ATOM 707 O O . MET A 1 99 ? -9.786 3.958 1.936 1.00 98.69 99 MET A O 1
ATOM 711 N N . THR A 1 100 ? -11.182 2.267 2.404 1.00 98.56 100 THR A N 1
ATOM 712 C CA . THR A 1 100 ? -12.011 3.010 3.357 1.00 98.56 100 THR A CA 1
ATOM 713 C C . THR A 1 100 ? -11.957 2.313 4.706 1.00 98.56 100 THR A C 1
ATOM 715 O O . THR A 1 100 ? -11.719 1.105 4.765 1.00 98.56 100 THR A O 1
ATOM 718 N N . GLY A 1 101 ? -12.161 3.057 5.787 1.00 98.19 101 GLY A N 1
ATOM 719 C CA . GLY A 1 101 ? -12.323 2.488 7.120 1.00 98.19 101 GLY A CA 1
ATOM 720 C C . GLY A 1 101 ? -13.719 2.759 7.665 1.00 98.19 101 GLY A C 1
ATOM 721 O O . GLY A 1 101 ? -14.348 3.741 7.277 1.00 98.19 101 GLY A O 1
ATOM 722 N N . ASP A 1 102 ? -14.194 1.875 8.536 1.00 98.12 102 ASP A N 1
ATOM 723 C CA . ASP A 1 102 ? -15.391 2.097 9.349 1.00 98.12 1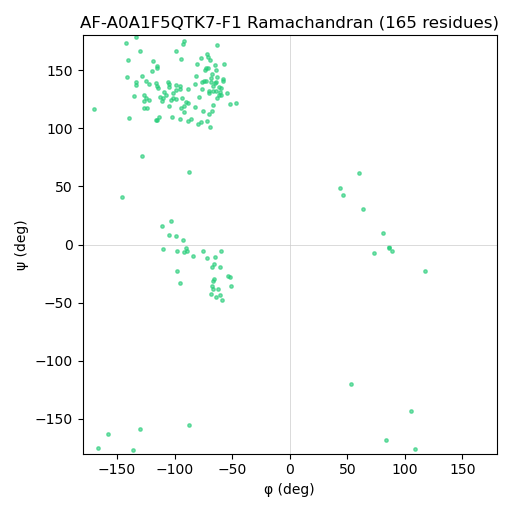02 ASP A CA 1
ATOM 724 C C . ASP A 1 102 ? -14.979 2.139 10.824 1.00 98.12 102 ASP A C 1
ATOM 726 O O . ASP A 1 102 ? -14.604 1.120 11.416 1.00 98.12 102 ASP A O 1
ATOM 730 N N . GLY A 1 103 ? -15.008 3.345 11.397 1.00 97.00 103 GLY A N 1
ATOM 731 C CA . GLY A 1 103 ? -14.696 3.615 12.797 1.00 97.00 103 GLY A CA 1
ATOM 732 C C . GLY A 1 103 ? -15.907 3.605 13.729 1.00 97.00 103 GLY A C 1
ATOM 733 O O . GLY A 1 103 ? -15.740 3.851 14.916 1.00 97.00 103 GLY A O 1
ATOM 734 N N . THR A 1 104 ? -17.118 3.292 13.259 1.00 96.19 104 THR A N 1
ATOM 735 C CA . THR A 1 104 ? -18.362 3.455 14.046 1.00 96.19 104 THR A CA 1
ATOM 736 C C . THR A 1 104 ? -18.420 2.634 15.338 1.00 96.19 104 THR A C 1
ATOM 738 O O . THR A 1 104 ? -19.213 2.934 16.229 1.00 96.19 104 THR A O 1
ATOM 741 N N . SER A 1 105 ? -17.597 1.586 15.449 1.00 96.62 105 SER A N 1
ATOM 742 C CA . SER A 1 105 ? -17.463 0.745 16.647 1.00 96.62 105 SER A CA 1
ATOM 743 C C . SER A 1 105 ? -16.258 1.109 17.525 1.00 96.62 105 SER A C 1
ATOM 745 O O . SER A 1 105 ? -15.945 0.379 18.473 1.00 96.62 105 SER A O 1
ATOM 747 N N . LEU A 1 106 ? -15.559 2.201 17.219 1.00 97.31 106 LEU A N 1
ATOM 748 C CA . LEU A 1 106 ? -14.551 2.779 18.094 1.00 97.31 106 LEU A CA 1
ATOM 749 C C . LEU A 1 106 ? -15.227 3.474 19.273 1.00 97.31 106 LEU A C 1
ATOM 751 O O . LEU A 1 106 ? -16.354 3.957 19.198 1.00 97.31 106 LEU A O 1
ATOM 755 N N . THR A 1 107 ? -14.522 3.494 20.396 1.00 95.56 107 THR A N 1
ATOM 756 C CA . THR A 1 107 ? -14.961 4.209 21.592 1.00 95.56 107 THR A CA 1
ATOM 757 C C . THR A 1 107 ? -13.794 5.006 22.130 1.00 95.56 107 THR A C 1
ATOM 759 O O . THR A 1 107 ? -12.675 4.487 22.201 1.00 95.56 107 THR A O 1
ATOM 762 N N . GLY A 1 108 ? -14.046 6.218 22.593 1.00 90.25 108 GLY A N 1
ATOM 763 C CA . GLY A 1 108 ? -13.016 7.036 23.198 1.00 90.25 108 GLY A CA 1
ATOM 764 C C . GLY A 1 108 ? -13.587 8.096 24.117 1.00 90.25 108 GLY A C 1
ATOM 765 O O . GLY A 1 108 ? -14.699 7.987 24.632 1.00 90.25 108 GLY A O 1
ATOM 766 N N . VAL A 1 109 ? -12.734 9.066 24.409 1.00 79.94 109 VAL A N 1
ATOM 767 C CA . VAL A 1 109 ? -13.090 10.253 25.191 1.00 79.94 109 VAL A CA 1
ATOM 768 C C . VAL A 1 109 ? -13.408 11.445 24.284 1.00 79.94 109 VAL A C 1
ATOM 770 O O . VAL A 1 109 ? -13.777 12.496 24.805 1.00 79.94 109 VAL A O 1
ATOM 773 N N . GLY A 1 110 ? -13.217 11.301 22.967 1.00 73.69 110 GLY A N 1
ATOM 774 C CA . GLY A 1 110 ? -13.644 12.259 21.958 1.00 73.69 110 GLY A CA 1
ATOM 775 C C . GLY A 1 110 ? -15.045 11.928 21.441 1.00 73.69 110 GLY A C 1
ATOM 776 O O . GLY A 1 110 ? -15.639 10.927 21.824 1.00 73.69 110 GLY A O 1
ATOM 777 N N . ASP A 1 111 ? -15.575 12.805 20.588 1.00 74.06 111 ASP A N 1
ATOM 778 C CA . ASP A 1 111 ? -16.865 12.616 19.904 1.00 74.06 111 ASP A CA 1
ATOM 779 C C . ASP A 1 111 ? -16.673 12.378 18.385 1.00 74.06 111 ASP A C 1
ATOM 781 O O . ASP A 1 111 ? -17.612 12.541 17.609 1.00 74.06 111 ASP A O 1
ATOM 785 N N . ASP A 1 112 ? -15.450 12.050 17.947 1.00 85.00 112 ASP A N 1
ATOM 786 C CA . ASP A 1 112 ? -15.046 11.986 16.527 1.00 85.00 112 ASP A CA 1
ATOM 787 C C . ASP A 1 112 ? -14.008 10.869 16.284 1.00 85.00 112 ASP A C 1
ATOM 789 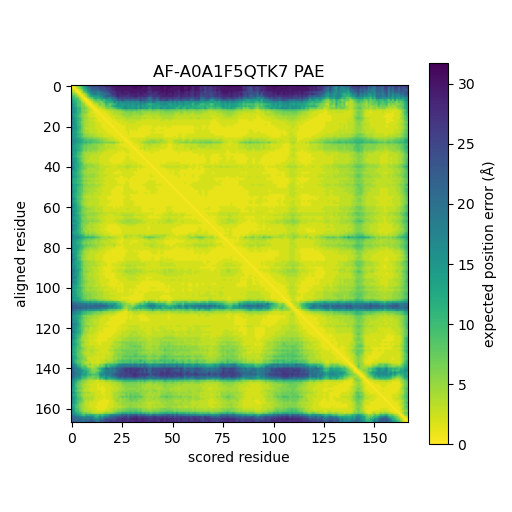O O . ASP A 1 112 ? -12.991 11.066 15.616 1.00 85.00 112 ASP A O 1
ATOM 793 N N . GLU A 1 113 ? -14.190 9.703 16.919 1.00 94.12 113 GLU A N 1
ATOM 794 C CA . GLU A 1 113 ? -13.369 8.530 16.605 1.00 94.12 113 GLU A CA 1
ATOM 795 C C . GLU A 1 113 ? -13.714 7.988 15.213 1.00 94.12 113 GLU A C 1
ATOM 797 O O . GLU A 1 113 ? -14.789 7.432 14.994 1.00 94.12 113 GLU A O 1
ATOM 802 N N . ASP A 1 114 ? -12.768 8.104 14.283 1.00 94.88 114 ASP A N 1
ATOM 803 C CA . ASP A 1 114 ? -12.920 7.608 12.916 1.00 94.88 114 ASP A CA 1
ATOM 804 C C . ASP A 1 114 ? -11.609 7.006 12.382 1.00 94.88 114 ASP A C 1
ATOM 806 O O . ASP A 1 114 ? -10.557 7.047 13.033 1.00 94.88 114 ASP A O 1
ATOM 810 N N . VAL A 1 115 ? -11.675 6.404 11.195 1.00 97.94 115 VAL A N 1
ATOM 811 C CA . VAL A 1 115 ? -10.535 5.826 10.483 1.00 97.94 115 VAL A CA 1
ATOM 812 C C . VAL A 1 115 ? -10.255 6.612 9.210 1.00 97.94 115 VAL A C 1
ATOM 814 O O . VAL A 1 115 ? -10.954 6.481 8.205 1.00 97.94 115 VAL A O 1
ATOM 817 N N . THR A 1 116 ? -9.147 7.346 9.202 1.00 98.00 116 THR A N 1
ATOM 818 C CA . THR A 1 116 ? -8.682 8.049 8.007 1.00 98.00 116 THR A CA 1
ATOM 819 C C . THR A 1 116 ? -7.688 7.203 7.221 1.00 98.00 116 THR A C 1
ATOM 821 O O . THR A 1 116 ? -6.644 6.786 7.733 1.00 98.00 116 THR A O 1
ATOM 824 N N . ILE A 1 117 ? -7.977 7.021 5.928 1.00 98.56 117 ILE A N 1
ATOM 825 C CA . ILE A 1 117 ? -7.063 6.418 4.953 1.00 98.56 117 ILE A CA 1
ATOM 826 C C . ILE A 1 117 ? -6.553 7.482 3.986 1.00 98.56 117 ILE A C 1
ATOM 828 O O . ILE A 1 117 ? -7.346 8.195 3.375 1.00 98.56 117 ILE A O 1
ATOM 832 N N . THR A 1 118 ? -5.240 7.548 3.760 1.00 98.38 118 THR A N 1
ATOM 833 C CA . THR A 1 118 ? -4.638 8.459 2.764 1.00 98.38 118 THR A CA 1
ATOM 834 C C . THR A 1 118 ? -3.603 7.761 1.893 1.00 98.38 118 THR A C 1
ATOM 836 O O . THR A 1 118 ? -2.757 7.030 2.396 1.00 98.38 118 THR A O 1
ATOM 839 N N . THR A 1 119 ? -3.613 8.011 0.584 1.00 98.50 119 THR A N 1
ATOM 840 C CA . THR A 1 119 ? -2.510 7.589 -0.293 1.00 98.50 119 THR A CA 1
ATOM 841 C C . THR A 1 119 ? -1.316 8.520 -0.089 1.00 98.50 119 THR A C 1
ATOM 843 O O . THR A 1 119 ? -1.387 9.705 -0.408 1.00 98.50 119 THR A O 1
ATOM 846 N N . VAL A 1 120 ? -0.207 7.990 0.435 1.00 98.31 120 VAL A N 1
ATOM 847 C CA . VAL A 1 120 ? 1.027 8.756 0.704 1.00 98.31 120 VAL A CA 1
ATOM 848 C C . VAL A 1 120 ? 2.067 8.595 -0.402 1.00 98.31 120 VAL A C 1
ATOM 850 O O . VAL A 1 120 ? 2.936 9.444 -0.579 1.00 98.31 120 VAL A O 1
ATOM 853 N N . THR A 1 121 ? 1.990 7.512 -1.171 1.00 98.31 121 THR A N 1
ATOM 854 C CA . THR A 1 121 ? 2.798 7.304 -2.376 1.00 98.31 121 THR A CA 1
ATOM 855 C C . THR A 1 121 ? 1.905 6.673 -3.431 1.00 98.31 121 THR A C 1
ATOM 857 O O . THR A 1 121 ? 1.536 5.518 -3.252 1.00 98.31 121 THR A O 1
ATOM 860 N N . PRO A 1 122 ? 1.529 7.394 -4.501 1.00 97.50 122 PRO A N 1
ATOM 861 C CA . PRO A 1 122 ? 0.751 6.813 -5.589 1.00 97.50 122 PRO A CA 1
ATOM 862 C C . PRO A 1 122 ? 1.536 5.713 -6.300 1.00 97.50 122 PRO A C 1
ATOM 864 O O . PRO A 1 122 ? 2.735 5.860 -6.558 1.00 97.50 122 PRO A O 1
ATOM 867 N N . GLY A 1 123 ? 0.861 4.624 -6.655 1.00 97.56 123 GLY A N 1
ATOM 868 C CA . GLY A 1 123 ? 1.495 3.562 -7.424 1.00 97.56 123 GLY A CA 1
ATOM 869 C C . GLY A 1 123 ? 1.797 3.990 -8.861 1.00 97.56 123 GLY A C 1
ATOM 870 O O . GLY A 1 123 ? 0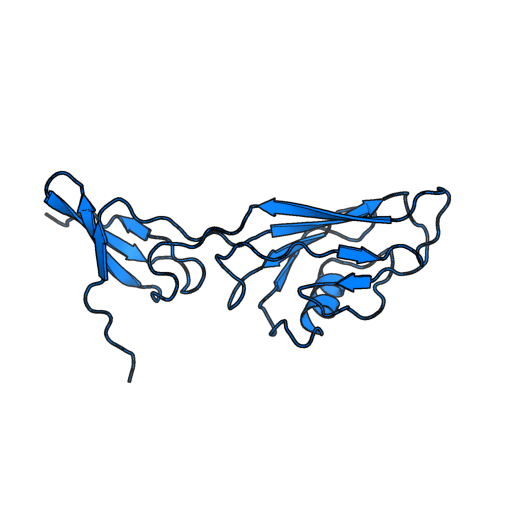.929 4.496 -9.575 1.00 97.56 123 GLY A O 1
ATOM 871 N N . VAL A 1 124 ? 3.024 3.734 -9.319 1.00 97.62 124 VAL A N 1
ATOM 872 C CA . VAL A 1 124 ? 3.459 4.031 -10.691 1.00 97.62 124 VAL A CA 1
ATOM 873 C C . VAL A 1 124 ? 3.652 2.737 -11.460 1.00 97.62 124 VAL A C 1
ATOM 875 O O . VAL A 1 124 ? 4.417 1.857 -11.055 1.00 97.62 124 VAL A O 1
ATOM 878 N N . ARG A 1 125 ? 2.992 2.648 -12.617 1.00 96.69 125 ARG A N 1
ATOM 879 C CA . ARG A 1 125 ? 3.157 1.532 -13.543 1.00 96.69 125 ARG A CA 1
ATOM 880 C C . ARG A 1 125 ? 4.430 1.711 -14.356 1.00 96.69 125 ARG A C 1
ATOM 882 O O . ARG A 1 125 ? 4.464 2.498 -15.296 1.00 96.69 125 ARG A O 1
ATOM 889 N N . GLY A 1 126 ? 5.459 0.955 -13.984 1.00 95.75 126 GLY A N 1
ATOM 890 C CA . GLY A 1 126 ? 6.744 0.975 -14.676 1.00 95.75 126 GLY A CA 1
ATOM 891 C C . GLY A 1 126 ? 6.644 0.488 -16.123 1.00 95.75 126 GLY A C 1
ATOM 892 O O . GLY A 1 126 ? 5.803 -0.359 -16.460 1.00 95.75 126 GLY A O 1
ATOM 893 N N . THR A 1 127 ? 7.526 1.011 -16.973 1.00 94.25 127 THR A N 1
ATOM 894 C CA . THR A 1 127 ? 7.678 0.583 -18.369 1.00 94.25 127 THR A CA 1
ATOM 895 C C . THR A 1 127 ? 7.907 -0.933 -18.405 1.00 94.25 127 THR A C 1
ATOM 897 O O . THR A 1 127 ? 8.672 -1.469 -17.611 1.00 94.25 127 THR A O 1
ATOM 900 N N . TYR A 1 128 ? 7.160 -1.653 -19.247 1.00 93.00 128 TYR A N 1
ATOM 901 C CA . TYR A 1 128 ? 7.073 -3.127 -19.252 1.00 93.00 128 TYR A CA 1
ATOM 902 C C . TYR A 1 128 ? 6.953 -3.791 -17.873 1.00 93.00 128 TYR A C 1
ATOM 904 O O . TYR A 1 128 ? 7.624 -4.787 -17.597 1.00 93.00 128 TYR A O 1
ATOM 912 N N . ARG A 1 129 ? 6.048 -3.308 -17.013 1.00 93.31 129 ARG A N 1
ATOM 913 C CA . ARG A 1 129 ? 5.583 -4.100 -15.862 1.00 93.31 129 ARG A CA 1
ATOM 914 C C . ARG A 1 129 ? 5.243 -5.529 -16.317 1.00 93.31 129 ARG A C 1
ATOM 916 O O . ARG A 1 129 ? 4.402 -5.722 -17.192 1.00 93.31 129 ARG A O 1
ATOM 923 N N . GLY A 1 130 ? 5.905 -6.508 -15.713 1.00 91.56 130 GLY A N 1
ATOM 924 C CA . GLY A 1 130 ? 5.917 -7.921 -16.089 1.00 91.56 130 GLY A CA 1
ATOM 925 C C . GLY A 1 130 ? 7.306 -8.422 -16.499 1.00 91.56 130 GLY A C 1
ATOM 926 O O . GLY A 1 130 ? 7.562 -9.620 -16.386 1.00 91.56 130 GLY A O 1
ATOM 927 N N . ALA A 1 131 ? 8.211 -7.528 -16.917 1.00 92.50 131 ALA A N 1
ATOM 928 C CA . ALA A 1 131 ? 9.597 -7.864 -17.226 1.00 92.50 131 ALA A CA 1
ATOM 929 C C . ALA A 1 131 ? 10.299 -8.437 -15.988 1.00 92.50 131 ALA A C 1
ATOM 931 O O . ALA A 1 131 ? 10.209 -7.878 -14.897 1.00 92.50 131 ALA A O 1
ATOM 932 N N . GLN A 1 132 ? 10.986 -9.565 -16.138 1.00 92.31 132 GLN A N 1
ATOM 933 C CA . GLN A 1 132 ? 11.714 -10.183 -15.031 1.00 92.31 132 GLN A CA 1
ATOM 934 C C . GLN A 1 132 ? 12.946 -9.349 -14.661 1.00 92.31 132 GLN A C 1
ATOM 936 O O . GLN A 1 132 ? 13.397 -8.508 -15.441 1.00 92.31 132 GLN A O 1
ATOM 941 N N . ASN A 1 133 ? 13.475 -9.574 -13.458 1.00 92.19 133 ASN A N 1
ATOM 942 C CA . ASN A 1 133 ? 14.788 -9.048 -13.093 1.00 92.19 133 ASN A CA 1
ATOM 943 C C . ASN A 1 133 ? 15.836 -9.611 -14.076 1.00 92.19 133 ASN A C 1
ATOM 945 O O . ASN A 1 133 ? 15.766 -10.794 -14.423 1.00 92.19 133 ASN A O 1
ATOM 949 N N . GLY A 1 134 ? 16.732 -8.760 -14.569 1.00 90.75 134 GLY A N 1
ATOM 950 C CA . GLY A 1 134 ? 17.737 -9.079 -15.582 1.00 90.75 134 GLY A CA 1
ATOM 951 C C . GLY A 1 134 ? 17.259 -8.946 -17.031 1.00 90.75 134 GLY A C 1
ATOM 952 O O . GLY A 1 134 ? 18.040 -9.142 -17.960 1.00 90.75 134 GLY A O 1
ATOM 953 N N . CYS A 1 135 ? 15.983 -8.619 -17.275 1.00 90.00 135 CYS A N 1
ATOM 954 C CA . CYS A 1 135 ? 15.534 -8.317 -18.634 1.00 90.00 135 CYS A CA 1
ATOM 955 C C . CYS A 1 135 ? 16.189 -7.029 -19.144 1.00 90.00 135 CYS A C 1
ATOM 957 O O . CYS A 1 135 ? 16.198 -6.024 -18.436 1.00 90.00 135 CYS A O 1
ATOM 959 N N . VAL A 1 136 ? 16.648 -7.048 -20.397 1.00 91.06 136 VAL A N 1
ATOM 960 C CA . VAL A 1 136 ? 17.216 -5.875 -21.070 1.00 91.06 136 VAL A CA 1
ATOM 961 C C . VAL A 1 136 ? 16.170 -5.218 -21.971 1.00 91.06 136 VAL A C 1
ATOM 963 O O . VAL A 1 136 ? 15.481 -5.872 -22.762 1.00 91.06 136 VAL A O 1
ATOM 966 N N . LEU A 1 137 ? 16.066 -3.902 -21.853 1.00 88.75 137 LEU A N 1
ATOM 967 C CA . LEU A 1 137 ? 15.245 -3.024 -22.665 1.00 88.75 137 LEU A CA 1
ATOM 968 C C . LEU A 1 137 ? 16.150 -2.160 -23.539 1.00 88.75 137 LEU A C 1
ATOM 970 O O . LEU A 1 137 ? 16.983 -1.423 -23.025 1.00 88.75 137 LEU A O 1
ATOM 974 N N . ALA A 1 138 ? 15.945 -2.207 -24.852 1.00 87.38 138 ALA A N 1
ATOM 975 C CA . ALA A 1 138 ? 16.525 -1.240 -25.768 1.00 87.38 138 ALA A CA 1
ATOM 976 C C . ALA A 1 138 ? 15.583 -0.039 -25.901 1.00 87.38 138 ALA A C 1
ATOM 978 O O . ALA A 1 138 ? 14.529 -0.120 -26.532 1.00 87.38 138 ALA A O 1
ATOM 979 N N . ALA A 1 139 ? 15.952 1.080 -25.300 1.00 84.38 139 ALA A N 1
ATOM 980 C CA . ALA A 1 139 ? 15.278 2.349 -25.500 1.00 84.38 139 ALA A CA 1
ATOM 981 C C . ALA A 1 139 ? 15.897 3.066 -26.698 1.00 84.38 139 ALA A C 1
ATOM 983 O O . ALA A 1 139 ? 17.116 3.159 -26.808 1.00 84.38 139 ALA A O 1
ATOM 984 N N . LYS A 1 140 ? 15.074 3.593 -27.599 1.00 77.00 140 LYS A N 1
ATOM 985 C CA . LYS A 1 140 ? 15.528 4.599 -28.557 1.00 77.00 140 LYS A CA 1
ATOM 986 C C . LYS A 1 140 ? 15.311 5.958 -27.919 1.00 77.00 140 LYS A C 1
ATOM 988 O O . LYS A 1 140 ? 14.187 6.287 -27.547 1.00 77.00 140 LYS A O 1
ATOM 993 N N . ASN A 1 141 ? 16.371 6.739 -27.792 1.00 66.25 141 ASN A N 1
ATOM 994 C CA . ASN A 1 141 ? 16.225 8.158 -27.529 1.00 66.25 141 ASN A CA 1
ATOM 995 C C . ASN A 1 141 ? 15.677 8.823 -28.803 1.00 66.25 141 ASN A C 1
ATOM 997 O O . ASN A 1 141 ? 15.899 8.337 -29.914 1.00 66.25 141 ASN A O 1
ATOM 1001 N N . GLY A 1 142 ? 14.9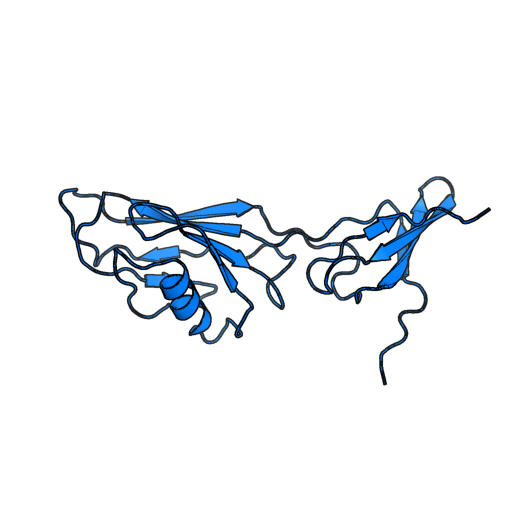48 9.933 -28.665 1.00 59.62 142 GLY A N 1
ATOM 1002 C CA . GLY A 1 142 ? 14.341 10.642 -29.804 1.00 59.62 142 GLY A CA 1
ATOM 1003 C C . GLY A 1 142 ? 15.343 11.154 -30.857 1.00 59.62 142 GLY A C 1
ATOM 1004 O O . GLY A 1 142 ? 14.932 11.656 -31.899 1.00 59.62 142 GLY A O 1
ATOM 1005 N N . ASP A 1 143 ? 16.646 11.021 -30.597 1.00 58.88 143 ASP A N 1
ATOM 1006 C CA . ASP A 1 143 ? 17.772 11.291 -31.497 1.00 58.88 143 ASP A CA 1
ATOM 1007 C C . ASP A 1 143 ? 18.213 10.066 -32.334 1.00 58.88 143 ASP A C 1
ATOM 1009 O O . ASP A 1 143 ? 19.094 10.182 -33.186 1.00 58.88 143 ASP A O 1
ATOM 1013 N N . GLY A 1 144 ? 17.596 8.898 -32.127 1.00 58.88 144 GLY A N 1
ATOM 1014 C CA . GLY A 1 144 ? 17.919 7.645 -32.807 1.00 58.88 144 GLY A CA 1
ATOM 1015 C C . GLY A 1 144 ? 19.047 6.828 -32.166 1.00 58.88 144 GLY A C 1
ATOM 1016 O O . GLY A 1 144 ? 19.312 5.724 -32.650 1.00 58.88 144 GLY A O 1
ATOM 1017 N N . ALA A 1 145 ? 19.682 7.310 -31.090 1.00 63.47 145 ALA A N 1
ATOM 1018 C CA . ALA A 1 145 ? 20.654 6.537 -30.322 1.00 63.47 145 ALA A CA 1
ATOM 1019 C C . ALA A 1 145 ? 19.938 5.504 -29.433 1.00 63.47 145 ALA A C 1
ATOM 1021 O O . ALA A 1 145 ? 18.936 5.805 -28.780 1.00 63.47 145 ALA A O 1
ATOM 1022 N N . GLY A 1 146 ? 20.425 4.261 -29.438 1.00 75.81 146 GLY A N 1
ATOM 1023 C CA . GLY A 1 146 ? 19.894 3.190 -28.596 1.00 75.81 146 GLY A CA 1
ATOM 1024 C C . GLY A 1 146 ? 20.594 3.168 -27.241 1.00 75.81 146 GLY A C 1
ATOM 1025 O O . GLY A 1 146 ? 21.805 2.992 -27.206 1.00 75.81 146 GLY A O 1
ATOM 1026 N N . VAL A 1 147 ? 19.847 3.307 -26.147 1.00 86.00 147 VAL A N 1
ATOM 1027 C CA . VAL A 1 147 ? 20.335 3.086 -24.778 1.00 86.00 147 VAL A CA 1
ATOM 1028 C C . VAL A 1 147 ? 19.781 1.761 -24.275 1.00 86.00 147 VAL A C 1
ATOM 1030 O O . VAL A 1 147 ? 18.605 1.448 -24.476 1.00 86.00 147 VAL A O 1
ATOM 1033 N N . LEU A 1 148 ? 20.626 0.960 -23.634 1.00 88.62 148 LEU A N 1
ATOM 1034 C CA . LEU A 1 148 ? 20.200 -0.284 -23.008 1.00 88.62 148 LEU A CA 1
ATOM 1035 C C . LEU A 1 148 ? 19.924 -0.051 -21.525 1.00 88.62 148 LEU A C 1
ATOM 1037 O O . LEU A 1 148 ? 20.700 0.596 -20.832 1.00 88.62 148 LEU A O 1
ATOM 1041 N N . TYR A 1 149 ? 18.827 -0.617 -21.038 1.00 91.56 149 TYR A N 1
ATOM 1042 C CA . TYR A 1 149 ? 18.472 -0.635 -19.626 1.00 91.56 149 TYR A CA 1
ATOM 1043 C C . TYR A 1 149 ? 18.307 -2.075 -19.157 1.00 91.56 149 TYR A C 1
ATOM 1045 O O . TYR A 1 149 ? 17.673 -2.872 -19.843 1.00 91.56 149 TYR A O 1
ATOM 1053 N N . GLU A 1 150 ? 18.801 -2.405 -17.972 1.00 93.00 150 GLU A N 1
ATOM 1054 C CA . GLU A 1 150 ? 18.493 -3.654 -17.280 1.00 93.00 150 GLU A CA 1
ATOM 1055 C C . GLU A 1 150 ? 17.405 -3.414 -16.234 1.00 93.00 150 GLU A C 1
ATOM 1057 O O . GLU A 1 150 ? 17.436 -2.428 -15.495 1.00 93.00 150 GLU A O 1
ATOM 1062 N N . ASN A 1 151 ? 16.437 -4.324 -16.145 1.00 94.56 151 ASN A N 1
ATOM 1063 C CA . ASN A 1 151 ? 15.512 -4.331 -15.025 1.00 94.56 151 ASN A CA 1
ATOM 1064 C C . ASN A 1 151 ? 16.186 -4.918 -13.778 1.00 94.56 151 ASN A C 1
ATOM 1066 O O . ASN A 1 151 ? 16.293 -6.134 -13.647 1.00 94.56 151 ASN A O 1
ATOM 1070 N N . THR A 1 152 ? 16.547 -4.072 -12.821 1.00 95.44 152 THR A N 1
ATOM 1071 C CA . THR A 1 152 ? 17.101 -4.469 -11.515 1.00 95.44 152 THR A CA 1
ATOM 1072 C C . THR A 1 152 ? 16.026 -4.630 -10.432 1.00 95.44 152 THR A C 1
ATOM 1074 O O . THR A 1 152 ? 16.304 -5.080 -9.319 1.00 95.44 152 THR A O 1
ATOM 1077 N N . GLY A 1 153 ? 14.778 -4.275 -10.752 1.00 94.44 153 GLY A N 1
ATOM 1078 C CA . GLY A 1 153 ? 13.630 -4.332 -9.856 1.00 94.44 153 GLY A CA 1
ATOM 1079 C C . GLY A 1 153 ? 12.915 -5.684 -9.859 1.00 94.44 153 GLY A C 1
ATOM 1080 O O . GLY A 1 153 ? 13.472 -6.739 -10.168 1.00 94.44 153 GLY A O 1
ATOM 1081 N N . THR A 1 154 ? 11.631 -5.663 -9.499 1.00 94.25 154 THR A N 1
ATOM 1082 C CA . THR A 1 154 ? 10.772 -6.851 -9.598 1.00 94.25 154 THR A CA 1
ATOM 1083 C C . THR A 1 154 ? 9.930 -6.790 -10.865 1.00 94.25 154 THR A C 1
ATOM 1085 O O . THR A 1 154 ? 9.738 -5.733 -11.453 1.00 94.25 154 THR A O 1
ATOM 1088 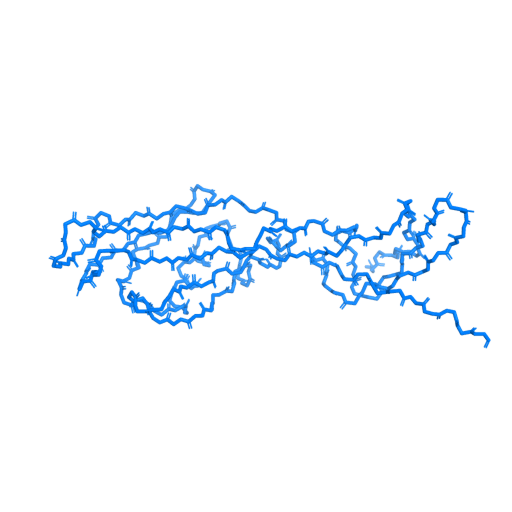N N . ARG A 1 155 ? 9.301 -7.906 -11.239 1.00 91.50 155 ARG A N 1
ATOM 1089 C CA . ARG A 1 155 ? 8.269 -7.913 -12.292 1.00 91.50 155 ARG A CA 1
ATOM 1090 C C . ARG A 1 155 ? 7.129 -6.895 -12.108 1.00 91.50 155 ARG A C 1
ATOM 1092 O O . ARG A 1 155 ? 6.516 -6.486 -13.081 1.00 91.50 155 ARG A O 1
ATOM 1099 N N . ALA A 1 156 ? 6.802 -6.502 -10.881 1.00 93.12 156 ALA A N 1
ATOM 1100 C CA . ALA A 1 156 ? 5.633 -5.685 -10.565 1.00 93.12 156 ALA A CA 1
ATOM 1101 C C . ALA A 1 156 ? 6.039 -4.217 -10.498 1.00 93.12 156 ALA A C 1
ATOM 1103 O O . ALA A 1 156 ? 5.286 -3.341 -10.906 1.00 93.12 156 ALA A O 1
ATOM 1104 N N . THR A 1 157 ? 7.270 -3.989 -10.052 1.00 95.69 157 THR A N 1
ATOM 1105 C CA . THR A 1 157 ? 7.945 -2.702 -9.968 1.00 95.69 157 THR A CA 1
ATOM 1106 C C . THR A 1 157 ? 9.299 -2.818 -10.659 1.00 95.69 157 THR A C 1
ATOM 1108 O O . THR A 1 157 ? 10.315 -2.998 -9.976 1.00 95.69 157 THR A O 1
ATOM 1111 N N . PRO A 1 158 ? 9.329 -2.820 -12.004 1.00 95.88 158 PRO A N 1
ATOM 1112 C CA . PRO A 1 158 ? 10.594 -2.857 -12.711 1.00 95.88 158 PRO A CA 1
ATOM 1113 C C . PRO A 1 158 ? 11.365 -1.570 -12.426 1.00 95.88 158 PRO A C 1
ATOM 1115 O O . PRO A 1 158 ? 10.781 -0.485 -12.407 1.00 95.88 158 PRO A O 1
ATOM 1118 N N . THR A 1 159 ? 12.666 -1.704 -12.214 1.00 96.81 159 THR A N 1
ATOM 1119 C CA . THR A 1 159 ? 13.590 -0.582 -12.041 1.00 96.81 159 THR A CA 1
ATOM 1120 C C . THR A 1 159 ? 14.566 -0.645 -13.197 1.00 96.81 159 THR A C 1
ATOM 1122 O O . THR A 1 159 ? 15.395 -1.545 -13.241 1.00 96.81 159 THR A O 1
ATOM 1125 N N . TRP A 1 160 ? 14.437 0.265 -14.151 1.00 94.06 160 TRP A N 1
ATOM 1126 C CA . TRP A 1 160 ? 15.275 0.318 -15.337 1.00 94.06 160 TRP A CA 1
ATOM 1127 C C . TRP A 1 160 ? 16.542 1.099 -15.028 1.00 94.06 160 TRP A C 1
ATOM 1129 O O . TRP A 1 160 ? 16.520 2.316 -14.846 1.00 94.06 160 TRP A O 1
ATOM 1139 N N . THR A 1 161 ? 17.647 0.374 -14.939 1.00 93.94 161 THR A N 1
ATOM 1140 C CA . THR A 1 161 ? 18.981 0.922 -14.719 1.00 93.94 161 THR A CA 1
ATOM 1141 C C . THR A 1 161 ? 19.713 0.947 -16.048 1.00 93.94 161 THR A C 1
ATOM 1143 O O . THR A 1 161 ? 19.764 -0.069 -16.735 1.00 93.94 161 THR A O 1
ATOM 1146 N N . GLU A 1 162 ? 20.233 2.107 -16.434 1.00 91.69 162 GLU A N 1
ATOM 1147 C CA . GLU A 1 162 ? 21.019 2.252 -17.659 1.00 91.69 162 GLU A CA 1
ATOM 1148 C C . GLU A 1 162 ? 22.271 1.372 -17.598 1.00 91.69 162 GLU A C 1
ATOM 1150 O O . GLU A 1 162 ? 22.946 1.309 -16.569 1.00 91.69 162 GLU A O 1
ATOM 1155 N N . LEU A 1 163 ? 22.556 0.673 -18.693 1.00 87.25 163 LEU A N 1
ATOM 1156 C CA . LEU A 1 163 ? 23.780 -0.089 -18.873 1.00 87.25 163 LEU A CA 1
ATOM 1157 C C . LEU A 1 163 ? 24.790 0.796 -19.602 1.00 87.25 163 LEU A C 1
ATOM 1159 O O . LEU A 1 163 ? 24.564 1.176 -20.750 1.00 87.25 163 LEU A O 1
ATOM 1163 N N . GLU A 1 164 ? 25.911 1.102 -18.953 1.00 77.31 164 GLU A N 1
ATOM 1164 C CA . GLU A 1 164 ? 27.047 1.723 -19.635 1.00 77.31 164 GLU A CA 1
ATOM 1165 C C . GLU A 1 164 ? 27.641 0.715 -20.638 1.00 77.31 164 GLU A C 1
ATOM 1167 O O . GLU A 1 164 ? 27.869 -0.450 -20.298 1.00 77.31 164 GLU A O 1
ATOM 1172 N N . GLU A 1 165 ? 27.887 1.132 -21.886 1.00 59.50 165 GLU A N 1
ATOM 1173 C CA . GLU A 1 165 ? 28.629 0.295 -22.836 1.00 59.50 165 GLU A CA 1
ATOM 1174 C C . GLU A 1 165 ? 30.055 0.063 -22.312 1.00 59.50 165 GLU A C 1
ATOM 1176 O O . GLU A 1 165 ? 30.795 1.008 -22.031 1.00 59.50 165 GLU A O 1
ATOM 1181 N N . VAL A 1 166 ? 30.465 -1.205 -22.209 1.00 46.00 166 VAL A N 1
ATOM 1182 C CA . VAL A 1 166 ? 31.878 -1.553 -22.030 1.00 46.00 166 VAL A CA 1
ATOM 1183 C C . VAL A 1 166 ? 32.578 -1.279 -23.360 1.00 46.00 166 VAL A C 1
ATOM 1185 O O . VAL A 1 166 ? 32.364 -2.011 -24.327 1.00 46.00 166 VAL A O 1
ATOM 1188 N N . VAL A 1 167 ? 33.366 -0.202 -23.401 1.00 45.03 167 VAL A N 1
ATOM 1189 C CA . VAL A 1 167 ? 34.271 0.142 -24.514 1.00 45.03 167 VAL A CA 1
ATOM 1190 C C . VAL A 1 167 ? 35.365 -0.911 -24.673 1.00 45.03 167 VAL A C 1
ATOM 1192 O O . VAL A 1 167 ? 35.918 -1.349 -23.637 1.00 45.03 167 VAL A O 1
#

Solvent-accessible surface area (backbone atoms only — not comparable to full-atom values): 8725 Å² total; per-residue (Å²): 130,87,83,81,66,89,65,44,78,44,86,39,85,76,46,54,22,31,49,15,27,36,35,43,39,50,41,44,63,55,78,37,5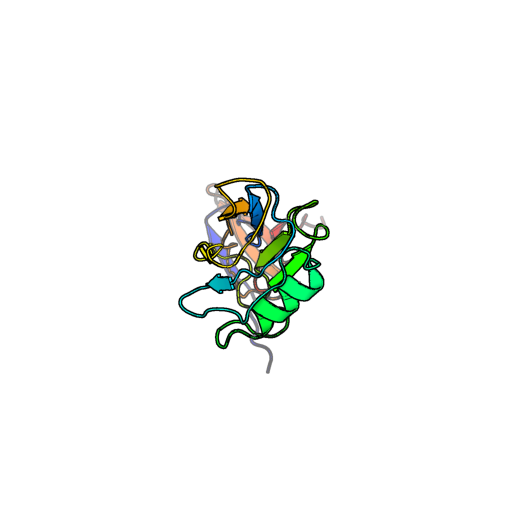0,29,28,36,47,33,48,92,91,40,64,34,64,82,38,54,48,61,36,39,20,68,54,52,36,53,37,54,43,67,27,95,91,35,55,88,66,23,56,49,48,38,75,34,38,32,55,85,29,49,27,39,38,32,29,25,58,92,51,15,11,30,68,69,77,80,51,47,45,47,20,87,53,40,37,53,88,48,95,56,45,36,39,51,59,45,78,81,36,77,20,28,67,10,54,66,55,63,44,48,59,72,38,47,32,40,19,30,40,98,86,72,52,75,47,44,25,33,19,77,33,42,33,32,25,17,31,65,41,74,55,80,81,86,126

Foldseek 3Di:
DPDCPVEAEAAADWDWWAWWKKKKEKPQPFPWWWKWKDFPRWIFPTDIQFDFQVSVLVRVCPTPPHPVPQWHWDWTTPNVI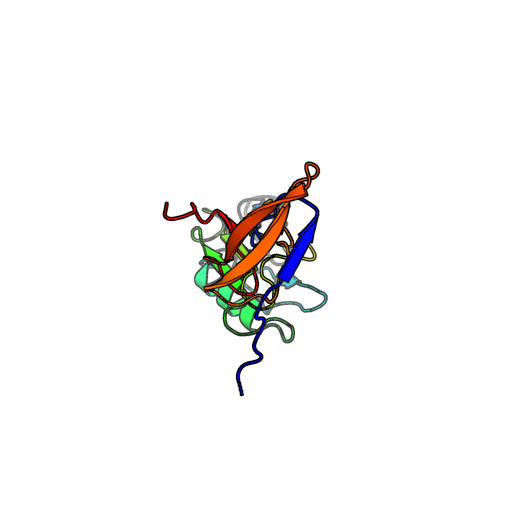IIIITGDDVRTQAFGDWMAMAQVGTHHPGPDTGMDMDTPDGTHNTDQLQDAQQHWYFYQYPVRDTWIWGQNDHSRGTDTHTDDDDD

Sequence (167 aa):
MPQNYSQLVFDGVPVNGVNEVQRVTLDGSPTGGTFTLTYAGQETGNIAYNATAAVVQAALQALSNVEPGDVACSGGSLPATPVDVTFQNNLGGLNQTQMTGDGTSLTGVGDDEDVTITTVTPGVRGTYRGAQNGCVLAAKNGDGAGVLYENTGTRATPTWTELEEVV

Secondary structure (DSSP, 8-state):
-------EEEESPPPPPB--EEEEEE-S-EEEEEEEEEETTEEPPPEETT--HHHHHHHHHTSTT--TTSEEEEE-STTTS-EEEEE-GGGTTSPPPPPEEE-TTEEESSS---EEEEEEE--B--TTTTPPTT-EEEEEPTTS-EEEEEE-S-SSS--EEEPPP--

Radius of gyration: 20.34 Å; Cα contacts (8 Å, |Δi|>4): 448; chains: 1; bounding box: 53×36×58 Å

pLDDT: mean 90.91, std 13.72, range [34.94, 98.88]